Protein AF-A0A6S6UFU0-F1 (afdb_monomer)

Foldseek 3Di:
DQLVVLLVCVLVVVDPLCVSCVSSVHDSVVNVVSCVVVVRDPDDPPVVVVVVVVVVD

Mean predicted aligned error: 6.04 Å

Nearest PDB structures (foldseek):
  1trr-assembly1_A  TM=5.349E-01  e=2.406E+00  Escherichia coli
  6fal-assembly1_A  TM=5.365E-01  e=2.728E+00  Escherichia coli
  2giv-assembly1_A  TM=5.516E-01  e=2.905E+00  Homo sapiens
  1tro-assembly2_G  TM=5.316E-01  e=3.734E+00  Escherichia coli str. K-12 substr. W3110
  2ozu-assembly1_A  TM=4.592E-01  e=4.234E+00  Homo sapiens

InterPro domains:
  IPR005368 UPF0175 [PF03683] (1-56)

pLDDT: mean 89.4, std 9.08, range [64.06, 97.81]

Radius of gyration: 13.66 Å; Cα contacts (8 Å, |Δi|>4): 38; chains: 1; bounding box: 40×18×28 Å

Organism: NCBI:txid298394

Sequence (57 aa):
MRLASAIHGYSKGKISQEKAALIAEMGRVDFLGALAKEGVEVFSVDMNQLKQELENG

Secondary structure (DSSP, 8-state):
-HHHHHHHHHHTTSS-HHHHHHHTT--HHHHHHHHHHTT--S----HHHHHHHHHH-

Structure (mmCIF, N/CA/C/O backbone):
data_AF-A0A6S6UFU0-F1
#
_entry.id   AF-A0A6S6UFU0-F1
#
loop_
_atom_site.group_PDB
_atom_site.id
_atom_site.type_symbol
_atom_site.label_atom_id
_atom_site.label_alt_id
_atom_site.label_comp_id
_atom_site.label_asym_id
_atom_site.label_entity_id
_atom_site.label_seq_id
_atom_site.pdbx_PDB_ins_code
_atom_site.Cartn_x
_atom_site.Cartn_y
_atom_site.Cartn_z
_atom_site.occupancy
_atom_site.B_iso_or_equiv
_atom_site.auth_seq_id
_atom_site.auth_comp_id
_atom_site.auth_asym_id
_atom_site.auth_atom_id
_atom_site.pdbx_PDB_model_num
ATOM 1 N N . MET A 1 1 ? 13.278 -5.557 -6.832 1.00 77.25 1 MET A N 1
ATOM 2 C CA . MET A 1 1 ? 13.545 -4.715 -5.637 1.00 77.25 1 MET A CA 1
ATOM 3 C C . MET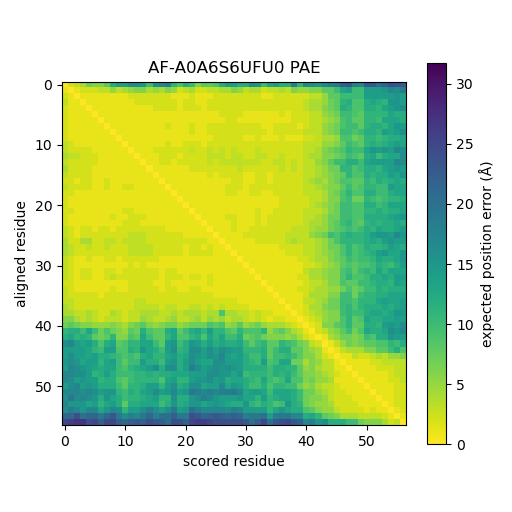 A 1 1 ? 12.564 -3.551 -5.492 1.00 77.25 1 MET A C 1
ATOM 5 O O . MET A 1 1 ? 12.082 -3.355 -4.388 1.00 77.25 1 MET A O 1
ATOM 9 N N . ARG A 1 2 ? 12.211 -2.825 -6.568 1.00 90.69 2 ARG A N 1
ATOM 10 C CA . ARG A 1 2 ? 11.290 -1.669 -6.514 1.00 90.69 2 ARG A CA 1
ATOM 11 C C . ARG A 1 2 ? 9.942 -1.944 -5.829 1.00 90.69 2 ARG A C 1
ATOM 13 O O . ARG A 1 2 ? 9.582 -1.200 -4.925 1.00 90.69 2 ARG A O 1
ATOM 20 N N . LEU A 1 3 ? 9.262 -3.041 -6.181 1.00 95.25 3 LEU A N 1
ATOM 21 C CA . LEU A 1 3 ? 7.969 -3.403 -5.582 1.00 95.25 3 LEU A CA 1
ATOM 22 C C . LEU A 1 3 ? 8.060 -3.628 -4.064 1.00 95.25 3 LEU A C 1
ATOM 24 O O . LEU A 1 3 ? 7.328 -3.001 -3.311 1.00 95.25 3 LEU A O 1
ATOM 28 N N . ALA A 1 4 ? 9.000 -4.455 -3.602 1.00 94.88 4 ALA A N 1
ATOM 29 C CA . ALA A 1 4 ? 9.170 -4.736 -2.174 1.00 94.88 4 ALA A CA 1
ATOM 30 C C . ALA A 1 4 ? 9.496 -3.468 -1.361 1.00 94.88 4 ALA A C 1
ATOM 32 O O . ALA A 1 4 ? 8.935 -3.252 -0.288 1.00 94.88 4 ALA A O 1
ATOM 33 N N . SER A 1 5 ? 10.359 -2.589 -1.885 1.00 95.88 5 SER A N 1
ATOM 34 C CA . SER A 1 5 ? 10.673 -1.308 -1.241 1.00 95.88 5 SER A CA 1
ATOM 35 C C . SER A 1 5 ? 9.478 -0.350 -1.226 1.00 95.88 5 SER A C 1
ATOM 37 O O . SER A 1 5 ? 9.259 0.325 -0.220 1.00 95.88 5 SER A O 1
ATOM 39 N N . ALA A 1 6 ? 8.688 -0.307 -2.303 1.00 96.94 6 ALA A N 1
ATOM 40 C CA . ALA A 1 6 ? 7.465 0.487 -2.378 1.00 96.94 6 ALA A CA 1
ATOM 41 C C . ALA A 1 6 ? 6.412 0.003 -1.369 1.00 96.94 6 ALA A C 1
ATOM 43 O O . ALA A 1 6 ? 5.873 0.812 -0.615 1.00 96.94 6 ALA A O 1
ATOM 44 N N . ILE A 1 7 ? 6.183 -1.312 -1.298 1.00 95.25 7 ILE A N 1
ATOM 45 C CA . ILE A 1 7 ? 5.273 -1.942 -0.334 1.00 95.25 7 ILE A CA 1
ATOM 46 C C . ILE A 1 7 ? 5.726 -1.659 1.100 1.00 95.25 7 ILE A C 1
ATOM 48 O O . ILE A 1 7 ? 4.916 -1.246 1.924 1.00 95.25 7 ILE A O 1
ATOM 52 N N . HIS A 1 8 ? 7.019 -1.805 1.399 1.00 94.69 8 HIS A N 1
ATOM 53 C CA . HIS A 1 8 ? 7.555 -1.523 2.732 1.00 94.69 8 HIS A CA 1
ATOM 54 C C . HIS A 1 8 ? 7.428 -0.043 3.127 1.00 94.69 8 HIS A C 1
ATOM 56 O O . HIS A 1 8 ? 7.117 0.280 4.272 1.00 94.69 8 HIS A O 1
ATOM 62 N N . GLY A 1 9 ? 7.678 0.876 2.192 1.00 94.44 9 GLY A N 1
ATOM 63 C CA . GLY A 1 9 ? 7.510 2.307 2.433 1.00 94.44 9 GLY A CA 1
ATOM 64 C C . GLY A 1 9 ? 6.052 2.677 2.707 1.00 94.44 9 GLY A C 1
ATOM 65 O O . GLY A 1 9 ? 5.779 3.421 3.650 1.00 94.44 9 GLY A O 1
ATOM 66 N N . TYR A 1 10 ? 5.133 2.135 1.906 1.00 94.75 10 TYR A N 1
ATOM 67 C CA . TYR A 1 10 ? 3.698 2.348 2.061 1.00 94.75 10 TYR A CA 1
ATOM 68 C C . TYR A 1 10 ? 3.164 1.750 3.370 1.00 94.75 10 TYR A C 1
ATOM 70 O O . TYR A 1 10 ? 2.532 2.466 4.140 1.00 94.75 10 TYR A O 1
ATOM 78 N N . SER A 1 11 ? 3.489 0.490 3.687 1.00 91.75 11 SER A N 1
ATOM 79 C CA . SER A 1 11 ? 2.991 -0.191 4.896 1.00 91.75 11 SER A CA 1
ATOM 80 C C . SER A 1 11 ? 3.476 0.440 6.203 1.00 91.75 11 SER A C 1
ATOM 82 O O . SER A 1 11 ? 2.853 0.283 7.249 1.00 91.75 11 SER A O 1
ATOM 84 N N . LYS A 1 12 ? 4.588 1.183 6.162 1.00 91.75 12 LYS A N 1
ATOM 85 C CA . LYS A 1 12 ? 5.094 1.981 7.289 1.00 91.75 12 LYS A CA 1
ATOM 86 C C . LYS A 1 12 ? 4.581 3.424 7.300 1.00 91.75 12 LYS A C 1
ATOM 88 O O . LYS A 1 12 ? 5.061 4.210 8.111 1.00 91.75 12 LYS A O 1
ATOM 93 N N . GLY A 1 13 ? 3.684 3.797 6.384 1.00 91.06 13 GLY A N 1
ATOM 94 C CA . GLY A 1 13 ? 3.157 5.157 6.252 1.00 91.06 13 GLY A CA 1
ATOM 95 C C . GLY A 1 13 ? 4.202 6.199 5.833 1.00 91.06 13 GLY A C 1
ATOM 96 O O . GLY A 1 13 ? 3.962 7.396 5.954 1.00 91.06 13 GLY A O 1
ATOM 97 N N . LYS A 1 14 ? 5.379 5.776 5.350 1.00 95.44 14 LYS A N 1
ATOM 98 C CA . LYS A 1 14 ? 6.489 6.682 4.995 1.00 95.44 14 LYS A CA 1
ATOM 99 C C . LYS A 1 14 ? 6.264 7.394 3.663 1.00 95.44 14 LYS A C 1
ATOM 101 O O . LYS A 1 14 ? 6.862 8.437 3.409 1.00 95.44 14 LYS A O 1
ATOM 106 N N . ILE A 1 15 ? 5.456 6.800 2.789 1.00 94.62 15 ILE A N 1
ATOM 107 C CA . ILE A 1 15 ? 5.084 7.341 1.482 1.00 94.62 15 ILE A CA 1
ATOM 108 C C . ILE A 1 15 ? 3.612 7.042 1.201 1.00 94.62 15 ILE A C 1
ATOM 110 O O . ILE A 1 15 ? 3.080 6.032 1.656 1.00 94.62 15 ILE A O 1
ATOM 114 N N . SER A 1 16 ? 2.965 7.907 0.420 1.00 94.19 16 SER A N 1
ATOM 115 C CA . SER A 1 16 ? 1.600 7.667 -0.048 1.00 94.19 16 SER A CA 1
ATOM 116 C C . SER A 1 16 ? 1.542 6.480 -1.016 1.00 94.19 16 SER A C 1
ATOM 118 O O . SER A 1 16 ? 2.530 6.145 -1.674 1.00 94.19 16 SER A O 1
ATOM 120 N N . GLN A 1 17 ? 0.358 5.880 -1.153 1.00 94.12 17 GLN A N 1
ATOM 121 C CA . GLN A 1 17 ? 0.111 4.789 -2.101 1.00 94.12 17 GLN A CA 1
ATOM 122 C C . GLN A 1 17 ? 0.469 5.176 -3.544 1.00 94.12 17 GLN A C 1
ATOM 124 O O . GLN A 1 17 ? 1.043 4.381 -4.277 1.00 94.12 17 GLN A O 1
ATOM 129 N N . GLU A 1 18 ? 0.159 6.407 -3.953 1.00 95.38 18 GLU A N 1
ATOM 130 C CA . GLU A 1 18 ? 0.455 6.912 -5.297 1.00 95.38 18 GLU A CA 1
ATOM 131 C C . GLU A 1 18 ? 1.956 7.024 -5.553 1.00 95.38 18 GLU A C 1
ATOM 133 O O . GLU A 1 18 ? 2.449 6.5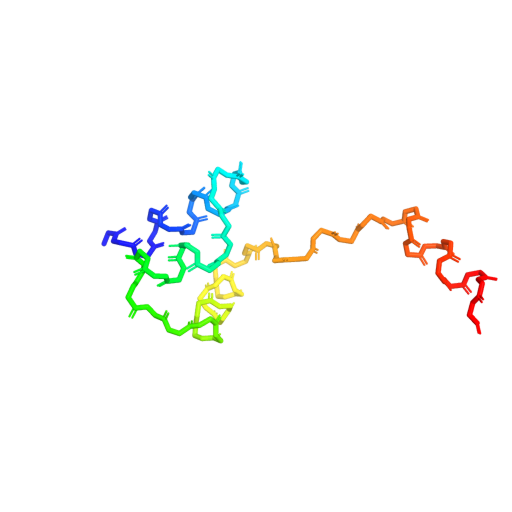67 -6.581 1.00 95.38 18 GLU A O 1
ATOM 138 N N . LYS A 1 19 ? 2.706 7.549 -4.577 1.00 96.75 19 LYS A N 1
ATOM 139 C CA . LYS A 1 19 ? 4.167 7.596 -4.648 1.00 96.75 19 LYS A CA 1
ATOM 140 C C . LYS A 1 19 ? 4.767 6.190 -4.677 1.00 96.75 19 LYS A C 1
ATOM 142 O O . LYS A 1 19 ? 5.730 5.955 -5.400 1.00 96.75 19 LYS A O 1
ATOM 147 N N . ALA A 1 20 ? 4.203 5.257 -3.916 1.00 96.75 20 ALA A N 1
ATOM 148 C CA . ALA A 1 20 ? 4.633 3.865 -3.917 1.00 96.75 20 ALA A CA 1
ATOM 149 C C . ALA A 1 20 ? 4.358 3.174 -5.267 1.00 96.75 20 ALA A C 1
ATOM 151 O O . ALA A 1 20 ? 5.253 2.516 -5.793 1.00 96.75 20 ALA A O 1
ATOM 152 N N . ALA A 1 21 ? 3.188 3.400 -5.872 1.00 97.12 21 ALA A N 1
ATOM 153 C CA . ALA A 1 21 ? 2.851 2.900 -7.205 1.00 97.12 21 ALA A CA 1
ATOM 154 C C . ALA A 1 21 ? 3.809 3.446 -8.278 1.00 97.12 21 ALA A C 1
ATOM 156 O O . ALA A 1 21 ? 4.332 2.676 -9.080 1.00 97.12 21 ALA A O 1
ATOM 157 N N . LEU A 1 22 ? 4.140 4.743 -8.225 1.00 97.81 22 LEU A N 1
ATOM 158 C CA . LEU A 1 22 ? 5.140 5.354 -9.109 1.00 97.81 22 LEU A CA 1
ATOM 159 C C . LEU A 1 22 ? 6.534 4.729 -8.933 1.00 97.81 22 LEU A C 1
ATOM 161 O O . LEU A 1 22 ? 7.178 4.392 -9.921 1.00 97.81 22 LEU A O 1
ATOM 165 N N . ILE A 1 23 ? 6.991 4.523 -7.690 1.00 97.31 23 ILE A N 1
ATOM 166 C CA . ILE A 1 23 ? 8.277 3.858 -7.394 1.00 97.31 23 ILE A CA 1
ATOM 167 C C . ILE A 1 23 ? 8.286 2.408 -7.895 1.00 97.31 23 ILE A C 1
ATOM 169 O O . ILE A 1 23 ? 9.326 1.911 -8.329 1.00 97.31 23 ILE A O 1
ATOM 173 N N . ALA A 1 24 ? 7.142 1.728 -7.829 1.00 97.25 24 ALA A N 1
ATOM 174 C CA . ALA A 1 24 ? 6.970 0.378 -8.345 1.00 97.25 24 ALA A CA 1
ATOM 175 C C . ALA A 1 24 ? 6.826 0.325 -9.877 1.00 97.25 24 ALA A C 1
ATOM 177 O O . ALA A 1 24 ? 6.847 -0.776 -10.418 1.00 97.25 24 ALA A O 1
ATOM 178 N N . GLU A 1 25 ? 6.729 1.475 -10.558 1.00 97.69 25 GLU A N 1
ATOM 179 C CA . GLU A 1 25 ? 6.429 1.595 -11.994 1.00 97.69 25 GLU A CA 1
ATOM 180 C C . GLU A 1 25 ? 5.089 0.934 -12.364 1.00 97.69 25 GLU A C 1
ATOM 182 O O . GLU A 1 25 ? 4.956 0.266 -13.386 1.00 97.69 25 GLU A O 1
ATOM 187 N N . MET A 1 26 ? 4.083 1.107 -11.501 1.00 97.19 26 MET A N 1
ATOM 188 C CA . MET A 1 26 ? 2.763 0.491 -11.620 1.00 97.19 26 MET A CA 1
ATOM 189 C C . MET A 1 26 ? 1.653 1.541 -11.617 1.00 97.19 26 MET A C 1
ATOM 191 O O . MET A 1 26 ? 1.763 2.599 -10.992 1.00 97.19 26 MET A O 1
ATOM 195 N N . GLY A 1 27 ? 0.531 1.206 -12.254 1.00 96.12 27 GLY A N 1
ATOM 196 C CA . GLY A 1 27 ? -0.718 1.918 -12.023 1.00 96.12 27 GLY A CA 1
ATOM 197 C C . GLY A 1 27 ? -1.205 1.724 -10.583 1.00 96.12 27 GLY A C 1
ATOM 198 O O . GLY A 1 27 ? -0.889 0.733 -9.921 1.00 96.12 27 GLY A O 1
ATOM 1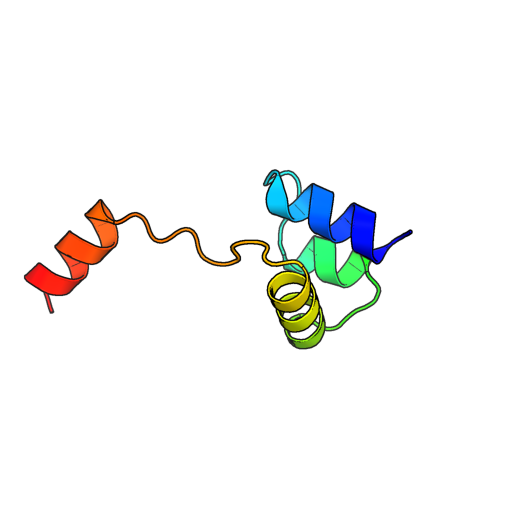99 N N . ARG A 1 28 ? -2.028 2.657 -10.088 1.00 92.69 28 ARG A N 1
ATOM 200 C CA . ARG A 1 28 ? -2.609 2.577 -8.733 1.00 92.69 28 ARG A CA 1
ATOM 201 C C . ARG A 1 28 ? -3.375 1.268 -8.491 1.00 92.69 28 ARG A C 1
ATOM 203 O O . ARG A 1 28 ? -3.269 0.711 -7.403 1.00 92.69 28 ARG A O 1
ATOM 210 N N . VAL A 1 29 ? -4.127 0.790 -9.487 1.00 95.06 29 VAL A N 1
ATOM 211 C CA . VAL A 1 29 ? -4.929 -0.446 -9.400 1.00 95.06 29 VAL A CA 1
ATOM 212 C C . VAL A 1 29 ? -4.032 -1.679 -9.306 1.00 95.06 29 VAL A C 1
ATOM 214 O O . VAL A 1 29 ? -4.222 -2.509 -8.420 1.00 95.06 29 VAL A O 1
ATOM 217 N N . ASP A 1 30 ? -3.006 -1.767 -10.152 1.00 97.00 30 ASP A N 1
ATOM 218 C CA . ASP A 1 30 ? -2.066 -2.891 -10.122 1.00 97.00 30 ASP A CA 1
ATOM 219 C C . ASP A 1 30 ? -1.299 -2.933 -8.797 1.00 97.00 30 ASP A C 1
ATOM 221 O O . ASP A 1 30 ? -1.060 -4.004 -8.237 1.00 97.00 30 ASP A O 1
ATOM 225 N N . PHE A 1 31 ? -0.946 -1.760 -8.264 1.00 96.12 31 PHE A N 1
ATOM 226 C CA . PHE A 1 31 ? -0.270 -1.657 -6.979 1.00 96.12 31 PHE A CA 1
ATOM 227 C C . PHE A 1 31 ? -1.162 -2.119 -5.814 1.00 96.12 31 PHE A C 1
ATOM 229 O O . PHE A 1 31 ? -0.685 -2.836 -4.938 1.00 96.12 31 PHE A O 1
ATOM 236 N N . LEU A 1 32 ? -2.466 -1.805 -5.827 1.00 94.12 32 LEU A N 1
ATOM 237 C CA . LEU A 1 32 ? -3.430 -2.369 -4.866 1.00 94.12 32 LEU A CA 1
ATOM 238 C C . LEU A 1 32 ? -3.499 -3.897 -4.954 1.00 94.12 32 LEU A C 1
ATOM 240 O O . LEU A 1 32 ? -3.502 -4.573 -3.927 1.00 94.12 32 LEU A O 1
ATOM 244 N N . GLY A 1 33 ? -3.496 -4.449 -6.169 1.00 95.00 33 GLY A N 1
ATOM 245 C CA . GLY A 1 33 ? -3.453 -5.896 -6.376 1.00 95.00 33 GLY A CA 1
ATOM 246 C C . GLY A 1 33 ? -2.184 -6.541 -5.809 1.00 95.00 33 GLY A C 1
ATOM 247 O O . GLY A 1 33 ? -2.245 -7.637 -5.254 1.00 95.00 33 GLY A O 1
ATOM 248 N N . ALA A 1 34 ? -1.038 -5.863 -5.905 1.00 95.38 34 ALA A N 1
ATOM 249 C CA . ALA A 1 34 ? 0.207 -6.329 -5.299 1.00 95.38 34 ALA A CA 1
ATOM 250 C C . ALA A 1 34 ? 0.159 -6.294 -3.763 1.00 95.38 34 ALA A C 1
ATOM 252 O O . ALA A 1 34 ? 0.578 -7.255 -3.126 1.00 95.38 34 ALA A O 1
ATOM 253 N N . LEU A 1 35 ? -0.403 -5.238 -3.167 1.00 93.75 35 LEU A N 1
ATOM 254 C CA . LEU A 1 35 ? -0.583 -5.147 -1.714 1.00 93.75 35 LEU A CA 1
ATOM 255 C C . LEU A 1 35 ? -1.49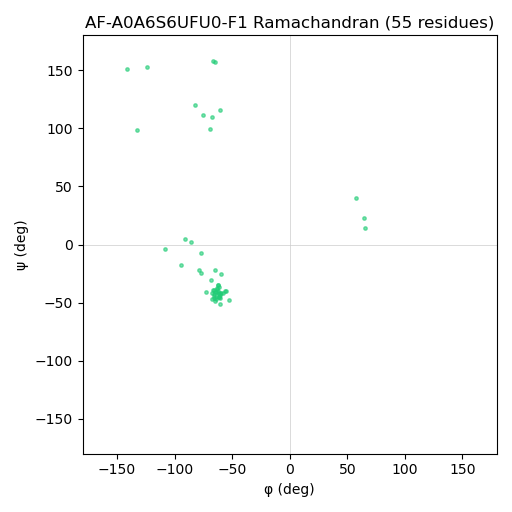1 -6.263 -1.182 1.00 93.75 35 LEU A C 1
ATOM 257 O O . LEU A 1 35 ? -1.148 -6.904 -0.192 1.00 93.75 35 LEU A O 1
ATOM 261 N N . ALA A 1 36 ? -2.591 -6.553 -1.882 1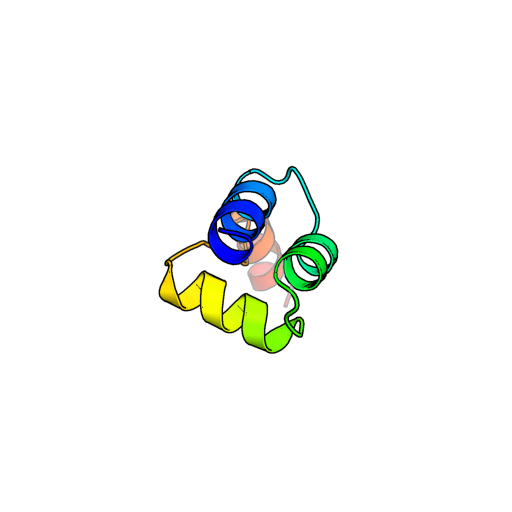.00 91.69 36 ALA A N 1
ATOM 262 C CA . ALA A 1 36 ? -3.497 -7.643 -1.526 1.00 91.69 36 ALA A CA 1
ATOM 263 C C . ALA A 1 36 ? -2.813 -9.021 -1.584 1.00 91.69 36 ALA A C 1
ATOM 265 O O . ALA A 1 36 ? -2.999 -9.835 -0.683 1.00 91.69 36 ALA A O 1
ATOM 266 N N . LYS A 1 37 ? -1.988 -9.276 -2.611 1.00 93.62 37 LYS A N 1
ATOM 267 C CA . LYS A 1 37 ? -1.212 -10.526 -2.731 1.00 93.62 37 LYS A CA 1
ATOM 268 C C . LYS A 1 37 ? -0.211 -10.714 -1.590 1.00 93.62 37 LYS A C 1
ATOM 270 O O . LYS A 1 37 ? -0.000 -11.841 -1.161 1.00 93.62 37 LYS A O 1
ATOM 275 N N . GLU A 1 38 ? 0.370 -9.623 -1.099 1.00 91.88 38 GLU A N 1
ATOM 276 C CA . GLU A 1 38 ? 1.314 -9.621 0.026 1.00 91.88 38 GLU A CA 1
ATOM 277 C C . GLU A 1 38 ? 0.617 -9.547 1.399 1.00 91.88 38 GLU A C 1
ATOM 279 O O . GLU A 1 38 ? 1.287 -9.474 2.428 1.00 91.88 38 GLU A O 1
ATOM 284 N N . GLY A 1 39 ? -0.723 -9.542 1.443 1.00 88.56 39 GLY A N 1
ATOM 285 C CA . GLY A 1 39 ? -1.491 -9.449 2.689 1.00 88.56 39 GLY A CA 1
ATOM 286 C C . GLY A 1 39 ? -1.297 -8.127 3.439 1.00 88.56 39 GLY A C 1
ATOM 287 O O . GLY A 1 39 ? -1.493 -8.073 4.652 1.00 88.56 39 GLY A O 1
ATOM 288 N N . VAL A 1 40 ? -0.885 -7.063 2.743 1.00 87.44 40 VAL A N 1
ATOM 289 C CA . VAL A 1 40 ? -0.697 -5.741 3.343 1.00 87.44 40 VAL A CA 1
ATOM 290 C C . VAL A 1 40 ? -2.041 -5.034 3.414 1.00 87.44 40 VAL A C 1
ATOM 292 O O . VAL A 1 40 ? -2.677 -4.777 2.391 1.00 87.44 40 VAL A O 1
ATOM 295 N N . GLU A 1 41 ? -2.455 -4.696 4.632 1.00 79.50 41 GLU A N 1
ATOM 296 C CA . GLU A 1 41 ? -3.677 -3.942 4.881 1.00 79.50 41 GLU A CA 1
ATOM 297 C C . GLU A 1 41 ? -3.596 -2.561 4.204 1.00 79.50 41 GLU A C 1
ATOM 299 O O . GLU A 1 41 ? -2.734 -1.736 4.505 1.00 79.50 41 GLU A O 1
ATOM 304 N N . VAL A 1 42 ? -4.479 -2.343 3.229 1.00 70.69 42 VAL A N 1
ATOM 305 C CA . VAL A 1 42 ? -4.567 -1.120 2.405 1.00 70.69 42 VAL A CA 1
ATOM 306 C C . VAL A 1 42 ? -5.565 -0.106 2.952 1.00 70.69 42 VAL A C 1
ATOM 308 O O . VAL A 1 42 ? -5.516 1.074 2.606 1.00 70.69 42 VAL A O 1
ATOM 311 N N . PHE A 1 43 ? -6.456 -0.565 3.825 1.00 68.12 43 PHE A N 1
ATOM 312 C CA . PHE A 1 43 ? -7.484 0.234 4.464 1.00 68.12 43 PHE A CA 1
ATOM 313 C C . PHE A 1 43 ? -7.454 -0.092 5.950 1.00 68.12 43 PHE A C 1
ATOM 315 O O . PHE A 1 43 ? -8.005 -1.102 6.370 1.00 68.12 43 PHE A O 1
ATOM 322 N N . SER A 1 44 ? -6.794 0.755 6.737 1.00 64.06 44 SER A N 1
ATOM 323 C CA . SER A 1 44 ? -6.988 0.747 8.185 1.00 64.06 44 SER A CA 1
ATOM 324 C C . SER A 1 44 ? -8.396 1.263 8.441 1.00 64.06 44 SER A C 1
ATOM 326 O O . SER A 1 44 ? -8.627 2.473 8.398 1.00 64.06 44 SER A O 1
ATOM 328 N N . VAL A 1 45 ? -9.340 0.362 8.680 1.00 64.44 45 VAL A N 1
ATOM 329 C CA . VAL A 1 45 ? -10.638 0.753 9.221 1.00 64.44 45 VAL A CA 1
ATOM 330 C C . VAL A 1 45 ? -10.434 1.065 10.699 1.00 64.44 45 VAL A C 1
ATOM 332 O O . VAL A 1 45 ? -10.159 0.167 11.494 1.00 64.44 45 VAL A O 1
ATOM 335 N N . ASP A 1 46 ? -10.567 2.335 11.086 1.00 77.81 46 ASP A N 1
ATOM 336 C CA . ASP A 1 46 ? -10.768 2.639 12.500 1.00 77.81 46 ASP A CA 1
ATOM 337 C C . ASP A 1 46 ? -12.150 2.110 12.884 1.00 77.81 46 ASP A C 1
ATOM 339 O O . ASP A 1 46 ? -13.181 2.629 12.455 1.00 77.81 46 ASP A O 1
ATOM 343 N N . MET A 1 47 ? -12.172 1.047 13.683 1.00 78.38 47 MET A N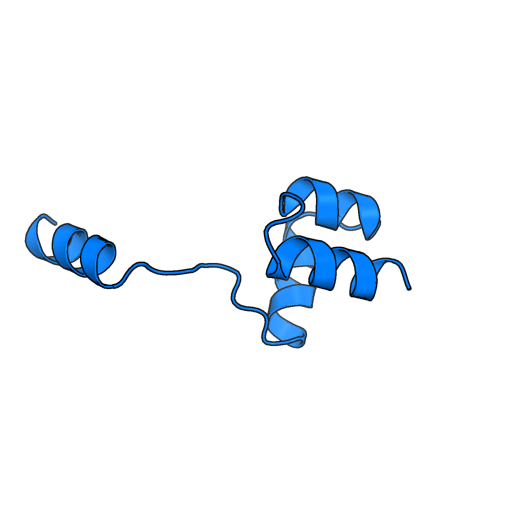 1
ATOM 344 C CA . MET A 1 47 ? -13.411 0.405 14.112 1.00 78.38 47 MET A CA 1
ATOM 345 C C . MET A 1 47 ? -14.326 1.357 14.894 1.00 78.38 47 MET A C 1
ATOM 347 O O . MET A 1 47 ? -15.541 1.168 14.879 1.00 78.38 47 MET A O 1
ATOM 351 N N . ASN A 1 48 ? -13.782 2.396 15.538 1.00 79.44 48 ASN A N 1
ATOM 352 C CA . ASN A 1 48 ? -14.588 3.430 16.187 1.00 79.44 48 ASN A CA 1
ATOM 353 C C . ASN A 1 48 ? -15.258 4.343 15.160 1.00 79.44 48 ASN A C 1
ATOM 355 O O . ASN A 1 48 ? -16.429 4.684 15.322 1.00 79.44 48 ASN A O 1
ATOM 359 N N . GLN A 1 49 ? -14.538 4.709 14.097 1.00 79.81 49 GLN A N 1
ATOM 360 C CA . GLN A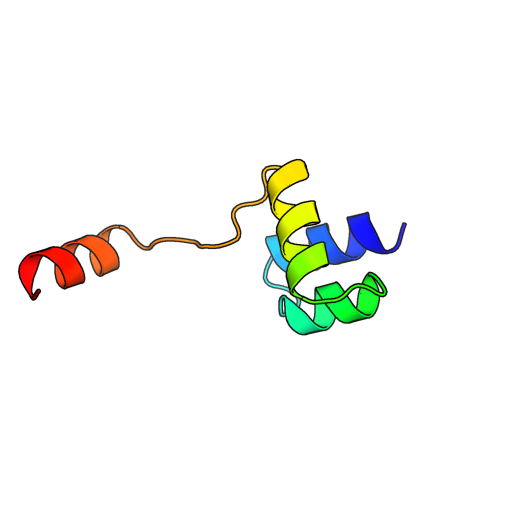 1 49 ? -15.093 5.492 12.997 1.00 79.81 49 GLN A CA 1
ATOM 361 C C . GLN A 1 49 ? -16.157 4.690 12.241 1.00 79.81 49 GLN A C 1
ATOM 363 O O . GLN A 1 49 ? -17.258 5.191 12.034 1.00 79.81 49 GLN A O 1
ATOM 368 N N . LEU A 1 50 ? -15.879 3.423 11.914 1.00 82.50 50 LEU A N 1
ATOM 369 C CA . LEU A 1 50 ? -16.858 2.541 11.274 1.00 82.50 50 LEU A CA 1
ATOM 370 C C . LEU A 1 50 ? -18.121 2.400 12.130 1.00 82.50 50 LEU A C 1
ATOM 372 O O . LEU A 1 50 ? -19.230 2.440 11.607 1.00 82.50 50 LEU A O 1
ATOM 376 N N . LYS A 1 51 ? -17.969 2.262 13.452 1.00 85.00 51 LYS A N 1
ATOM 377 C CA . LYS A 1 51 ? -19.107 2.203 14.371 1.00 85.00 51 LYS A CA 1
ATOM 378 C C . LYS A 1 51 ? -19.943 3.485 14.326 1.00 85.00 51 LYS A C 1
ATOM 380 O O . LYS A 1 51 ? -21.160 3.390 14.237 1.00 85.00 51 LYS A O 1
ATOM 385 N N . GLN A 1 52 ? -19.309 4.659 14.339 1.00 86.12 52 GLN A N 1
ATOM 386 C CA . GLN A 1 52 ? -20.021 5.934 14.200 1.00 86.12 52 GLN A CA 1
ATOM 387 C C . GLN A 1 52 ? -20.738 6.055 12.851 1.00 86.12 52 GLN A C 1
ATOM 389 O O . GLN A 1 52 ? -21.852 6.563 12.805 1.00 86.12 52 GLN A O 1
ATOM 394 N N . GLU A 1 53 ? -20.129 5.602 11.754 1.00 85.12 53 GLU A N 1
ATOM 395 C CA . GLU A 1 53 ? -20.769 5.616 10.433 1.00 85.12 53 GLU A CA 1
ATOM 396 C C . GLU A 1 53 ? -21.988 4.683 10.381 1.00 85.12 53 GLU A C 1
ATOM 398 O O . GLU A 1 53 ? -23.025 5.077 9.859 1.00 85.12 53 GLU A O 1
ATOM 403 N N . LEU A 1 54 ? -21.907 3.490 10.982 1.00 89.12 54 LEU A N 1
ATOM 404 C CA . LEU A 1 5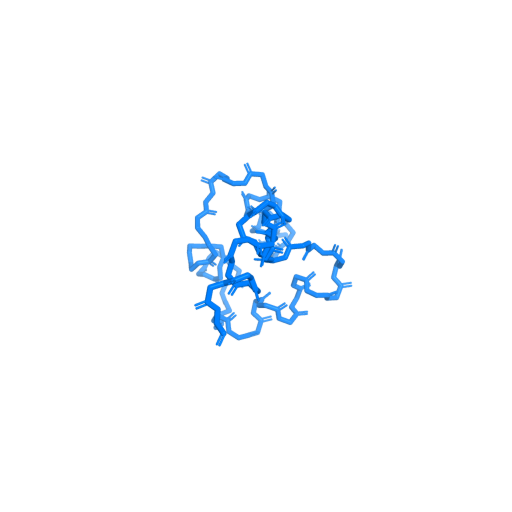4 ? -23.031 2.547 11.074 1.00 89.12 54 LEU A CA 1
ATOM 405 C C . LEU A 1 54 ? -24.163 3.030 11.992 1.00 89.12 54 LEU A C 1
ATOM 407 O O . LEU A 1 54 ? -25.311 2.660 11.779 1.00 89.12 54 LEU A O 1
ATOM 411 N N . GLU A 1 55 ? -23.854 3.812 13.028 1.00 90.69 55 GLU A N 1
ATOM 412 C CA . GLU A 1 55 ? -24.854 4.389 13.938 1.00 90.69 55 GLU A CA 1
ATOM 413 C C . GLU A 1 55 ? -25.550 5.630 13.348 1.00 90.69 55 GLU A C 1
ATOM 415 O O . GLU A 1 55 ? -26.652 5.968 13.778 1.00 90.69 55 GLU A O 1
ATOM 420 N N . ASN A 1 56 ? -24.925 6.301 12.372 1.00 84.62 56 ASN A N 1
ATOM 421 C CA . ASN A 1 56 ? -25.414 7.549 11.770 1.00 84.62 56 ASN A CA 1
ATOM 422 C C . ASN A 1 56 ? -25.952 7.401 10.330 1.00 84.62 56 ASN A C 1
ATOM 424 O O . ASN A 1 56 ? -26.406 8.400 9.765 1.00 84.62 56 ASN A O 1
ATOM 428 N N . GLY A 1 57 ? -25.865 6.211 9.725 1.00 65.94 57 GLY A N 1
ATOM 429 C CA . GLY A 1 57 ? -26.361 5.894 8.375 1.00 65.94 57 GLY A CA 1
ATOM 430 C C . GLY A 1 57 ? -27.668 5.114 8.391 1.00 65.94 57 GLY A C 1
ATOM 431 O O . GLY A 1 57 ? -28.483 5.349 7.471 1.00 65.94 57 GLY A O 1
#

Solve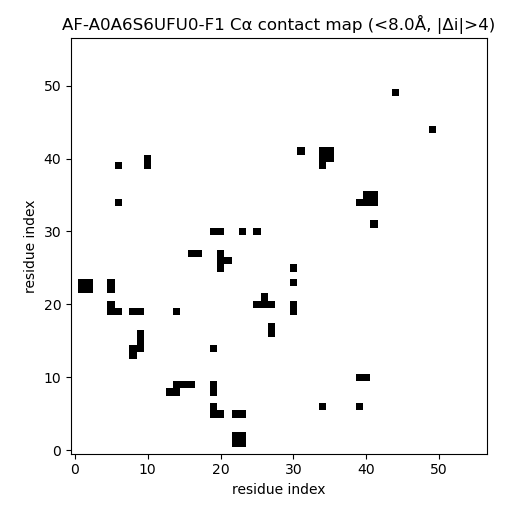nt-accessible surface area (backbone atoms only — not comparable to full-atom values): 3368 Å² total; per-residue (Å²): 111,49,53,64,55,21,50,54,34,33,75,69,68,75,41,53,66,65,59,22,12,55,61,42,74,40,55,66,68,58,38,52,53,50,33,56,76,70,69,47,82,87,70,86,74,53,66,68,58,52,49,52,50,67,75,75,110